Protein AF-A0A2V7WVV4-F1 (afdb_monomer_lite)

Structure (mmCIF, N/CA/C/O backbone):
data_AF-A0A2V7WVV4-F1
#
_entry.id   AF-A0A2V7WVV4-F1
#
loop_
_atom_site.group_PDB
_atom_site.id
_atom_site.type_symbol
_atom_site.label_atom_id
_atom_site.label_alt_id
_atom_site.label_comp_id
_atom_site.label_asym_id
_atom_site.label_entity_id
_atom_site.label_seq_id
_atom_site.pdbx_PDB_ins_code
_atom_site.Cartn_x
_atom_site.Cartn_y
_atom_site.Cartn_z
_atom_site.occupancy
_atom_site.B_iso_or_equiv
_atom_site.auth_seq_id
_atom_site.auth_comp_id
_atom_site.auth_asym_id
_atom_site.auth_atom_id
_atom_site.pdbx_PDB_model_num
ATOM 1 N N . MET A 1 1 ? -16.838 -12.360 -0.095 1.00 50.25 1 MET A N 1
ATOM 2 C CA . MET A 1 1 ? -16.239 -11.015 0.022 1.00 50.25 1 MET A CA 1
ATOM 3 C C . MET A 1 1 ? -17.329 -10.060 0.457 1.00 50.25 1 MET A C 1
ATOM 5 O O . MET A 1 1 ? -18.314 -9.948 -0.262 1.00 50.25 1 MET A O 1
ATOM 9 N N . GLY A 1 2 ? -17.185 -9.406 1.611 1.00 55.44 2 GLY A N 1
ATOM 10 C CA . GLY A 1 2 ? -17.826 -8.097 1.758 1.00 55.44 2 GLY A CA 1
ATOM 11 C C . GLY A 1 2 ? -17.174 -7.142 0.748 1.00 55.44 2 GLY A C 1
ATOM 12 O O . GLY A 1 2 ? -15.996 -7.344 0.430 1.00 55.44 2 GLY A O 1
ATOM 13 N N . PRO A 1 3 ? -17.906 -6.186 0.162 1.00 62.75 3 PRO A N 1
ATOM 14 C CA . PRO A 1 3 ? -17.305 -5.211 -0.742 1.00 62.75 3 PRO A CA 1
ATOM 15 C C . PRO A 1 3 ? -16.175 -4.449 -0.026 1.00 62.75 3 PRO A C 1
ATOM 17 O O . PRO A 1 3 ? -16.211 -4.278 1.189 1.00 62.75 3 PRO A O 1
ATOM 20 N N . MET A 1 4 ? -15.150 -4.006 -0.764 1.00 68.69 4 MET A N 1
ATOM 21 C CA . MET A 1 4 ? -14.277 -2.962 -0.222 1.00 68.69 4 MET A CA 1
ATOM 22 C C . MET A 1 4 ? -15.141 -1.725 0.011 1.00 68.69 4 MET A C 1
ATOM 24 O O . MET A 1 4 ? -15.709 -1.187 -0.938 1.00 68.69 4 MET A O 1
ATOM 28 N N . ASP A 1 5 ? -15.233 -1.282 1.258 1.00 83.75 5 ASP A N 1
ATOM 29 C CA . ASP A 1 5 ? -16.116 -0.179 1.630 1.00 83.75 5 ASP A CA 1
ATOM 30 C C . ASP A 1 5 ? -15.512 1.174 1.242 1.00 83.75 5 ASP A C 1
ATOM 32 O O . ASP A 1 5 ? -16.234 2.150 1.039 1.00 83.75 5 ASP A O 1
ATOM 36 N N . SER A 1 6 ? -14.178 1.268 1.172 1.00 92.56 6 SER A N 1
ATOM 37 C CA . SER A 1 6 ? -13.498 2.521 0.845 1.00 92.56 6 SER A CA 1
ATOM 38 C C . SER A 1 6 ? -12.061 2.317 0.360 1.00 92.56 6 SER A C 1
ATOM 40 O O . SER A 1 6 ? -11.303 1.516 0.912 1.00 92.56 6 SER A O 1
ATOM 42 N N . LEU A 1 7 ? -11.688 3.097 -0.655 1.00 95.56 7 LEU A N 1
ATOM 43 C CA . LEU A 1 7 ? -10.355 3.145 -1.243 1.00 95.56 7 LEU A CA 1
ATOM 44 C C . LEU A 1 7 ? -9.892 4.602 -1.355 1.00 95.56 7 LEU A C 1
ATOM 46 O O . LEU A 1 7 ? -10.579 5.419 -1.968 1.00 95.56 7 LEU A O 1
ATOM 50 N N . LEU A 1 8 ? -8.714 4.908 -0.813 1.00 96.94 8 LEU A N 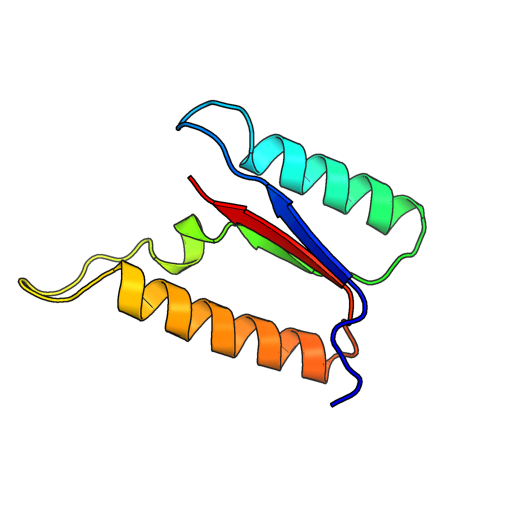1
ATOM 51 C CA . LEU A 1 8 ? -8.019 6.179 -1.014 1.00 96.94 8 LEU A CA 1
ATOM 52 C C . LEU A 1 8 ? -6.752 5.947 -1.841 1.00 96.94 8 LEU A C 1
ATOM 54 O O . LEU A 1 8 ? -5.905 5.141 -1.465 1.00 96.94 8 LEU A O 1
ATOM 58 N N . ILE A 1 9 ? -6.603 6.684 -2.942 1.00 97.31 9 ILE A N 1
ATOM 59 C CA . ILE A 1 9 ? -5.391 6.670 -3.769 1.00 97.31 9 ILE A CA 1
ATOM 60 C C . ILE A 1 9 ? -4.692 8.023 -3.632 1.00 97.31 9 ILE A C 1
ATOM 62 O O . ILE A 1 9 ? -5.252 9.061 -3.977 1.00 97.31 9 ILE A O 1
ATOM 66 N N . ILE A 1 10 ? -3.454 7.992 -3.152 1.00 97.88 10 ILE A N 1
ATOM 67 C CA . ILE A 1 10 ? -2.550 9.128 -3.007 1.00 97.88 10 ILE A CA 1
ATOM 68 C C . ILE A 1 10 ? -1.565 9.077 -4.179 1.00 97.88 10 ILE A C 1
ATOM 70 O O . ILE A 1 10 ? -0.706 8.196 -4.257 1.00 97.88 10 ILE A O 1
ATOM 74 N N . THR A 1 11 ? -1.692 10.019 -5.110 1.00 96.75 11 THR A N 1
ATOM 75 C CA . THR A 1 11 ? -0.837 10.104 -6.300 1.00 96.75 11 THR A CA 1
ATOM 76 C C . THR A 1 11 ? -0.306 11.516 -6.515 1.00 96.75 11 THR A C 1
ATOM 78 O O . THR A 1 11 ? -0.765 12.472 -5.895 1.00 96.75 11 THR A O 1
ATOM 81 N N . GLY A 1 12 ? 0.716 11.638 -7.353 1.00 95.31 12 GLY A N 1
ATOM 82 C CA . GLY A 1 12 ? 1.485 12.855 -7.555 1.00 95.31 12 GLY A CA 1
ATOM 83 C C . GLY A 1 12 ? 2.901 12.532 -8.013 1.00 95.31 12 GLY A C 1
ATOM 84 O O . GLY A 1 12 ? 3.339 11.382 -7.975 1.00 95.31 12 GLY A O 1
ATOM 85 N N . THR A 1 13 ? 3.648 13.555 -8.408 1.00 95.81 13 THR A N 1
ATOM 86 C CA . THR A 1 13 ? 5.017 13.402 -8.911 1.00 95.81 13 THR A CA 1
ATOM 87 C C . THR A 1 13 ? 5.974 12.816 -7.864 1.00 95.81 13 THR A C 1
ATOM 89 O O . THR A 1 13 ? 5.701 12.782 -6.655 1.00 95.81 13 THR A O 1
ATOM 92 N N . MET A 1 14 ? 7.115 12.298 -8.324 1.00 93.81 14 MET A N 1
ATOM 93 C CA . MET A 1 14 ? 8.197 11.849 -7.442 1.00 93.81 14 MET A CA 1
ATOM 94 C C . MET A 1 14 ? 8.616 12.987 -6.497 1.00 93.81 14 MET A C 1
ATOM 96 O O . MET A 1 14 ? 8.742 14.130 -6.925 1.00 93.81 14 MET A O 1
ATOM 100 N N . GLY A 1 15 ? 8.798 12.685 -5.210 1.00 94.94 15 GLY A N 1
ATOM 101 C CA . GLY A 1 15 ? 9.152 13.689 -4.198 1.00 94.94 15 GLY A CA 1
ATOM 102 C C . GLY A 1 15 ? 7.989 14.534 -3.655 1.00 94.94 15 GLY A C 1
ATOM 103 O O . GLY A 1 15 ? 8.198 15.275 -2.704 1.00 94.94 15 GLY A O 1
ATOM 104 N N . ALA A 1 16 ? 6.754 14.384 -4.156 1.00 97.19 16 ALA A N 1
ATOM 105 C CA . ALA A 1 16 ? 5.585 15.139 -3.672 1.00 97.19 16 ALA A CA 1
ATOM 106 C C . ALA A 1 16 ? 5.080 14.744 -2.260 1.00 97.19 16 ALA A C 1
ATOM 108 O O . ALA A 1 16 ? 4.047 15.238 -1.821 1.00 97.19 16 ALA A O 1
ATOM 109 N N . GLY A 1 17 ? 5.764 13.833 -1.557 1.00 97.31 17 GLY A N 1
ATOM 110 C CA . GLY A 1 17 ? 5.412 13.440 -0.184 1.00 97.31 17 GLY A CA 1
ATOM 111 C C . GLY A 1 17 ? 4.332 12.359 -0.045 1.00 97.31 17 GLY A C 1
ATOM 112 O O . GLY A 1 17 ? 3.776 12.204 1.035 1.00 97.31 17 GLY A O 1
ATOM 113 N N . LYS A 1 18 ? 4.030 11.581 -1.096 1.00 97.88 18 LYS A N 1
ATOM 114 C CA . LYS A 1 18 ? 2.965 10.553 -1.075 1.00 97.88 18 LYS A CA 1
ATOM 115 C C . LYS A 1 18 ? 3.151 9.489 0.012 1.00 97.88 18 LYS A C 1
ATOM 117 O O . LYS A 1 18 ? 2.201 9.198 0.726 1.00 97.88 18 LYS A O 1
ATOM 122 N N . THR A 1 19 ? 4.353 8.922 0.142 1.00 96.94 19 THR A N 1
ATOM 123 C CA . THR A 1 19 ? 4.653 7.897 1.158 1.00 96.94 19 THR A CA 1
ATOM 124 C C . THR A 1 19 ? 4.547 8.475 2.570 1.00 96.94 19 THR A C 1
ATOM 126 O O . THR A 1 19 ? 4.010 7.821 3.457 1.00 96.94 19 THR A O 1
ATOM 129 N N . SER A 1 20 ? 4.959 9.734 2.769 1.00 98.00 20 SER A N 1
ATOM 130 C CA . SER A 1 20 ? 4.747 10.445 4.036 1.00 98.00 20 SER A CA 1
ATOM 131 C C . SER A 1 20 ? 3.258 10.642 4.321 1.00 98.00 20 SER A C 1
ATOM 133 O O . SER A 1 20 ? 2.788 10.263 5.384 1.00 98.00 20 SER A O 1
ATOM 135 N N . ALA A 1 21 ? 2.487 11.147 3.354 1.00 98.19 21 ALA A N 1
ATOM 136 C CA . ALA A 1 21 ? 1.043 11.327 3.500 1.00 98.19 21 ALA A CA 1
ATOM 137 C C . ALA A 1 21 ? 0.300 10.001 3.749 1.00 98.19 21 ALA A C 1
ATOM 139 O O . ALA A 1 21 ? -0.667 9.978 4.505 1.00 98.19 21 ALA A O 1
ATOM 140 N N . LEU A 1 22 ? 0.753 8.898 3.142 1.00 98.56 22 LEU A N 1
ATOM 141 C CA . LEU A 1 22 ? 0.234 7.553 3.392 1.00 98.56 22 LEU A CA 1
ATOM 142 C C . LEU A 1 22 ? 0.452 7.127 4.849 1.00 98.56 22 LEU A C 1
ATOM 144 O O . LEU A 1 22 ? -0.491 6.645 5.474 1.00 98.56 22 LEU A O 1
ATOM 148 N N . GLY A 1 23 ? 1.666 7.319 5.376 1.00 98.31 23 GLY A N 1
ATOM 149 C CA . GLY A 1 23 ? 2.000 7.027 6.773 1.00 98.31 23 GLY A CA 1
ATOM 150 C C . GLY A 1 23 ? 1.161 7.852 7.748 1.00 98.31 23 GLY A C 1
ATOM 151 O O . GLY A 1 23 ? 0.473 7.289 8.590 1.00 98.31 23 GLY A O 1
ATOM 152 N N . GLU A 1 24 ? 1.099 9.168 7.550 1.00 98.50 24 GLU A N 1
ATOM 153 C CA . GLU A 1 24 ? 0.300 10.065 8.398 1.00 98.50 24 GLU A CA 1
ATOM 154 C C . GLU A 1 24 ? -1.200 9.720 8.362 1.00 98.50 24 GLU A C 1
ATOM 156 O O . GLU A 1 24 ? -1.878 9.693 9.390 1.00 98.50 24 GLU A O 1
ATOM 161 N N . ALA A 1 25 ? -1.747 9.407 7.182 1.00 98.25 25 ALA A N 1
ATOM 162 C CA . ALA A 1 25 ? -3.138 8.977 7.061 1.00 98.25 25 ALA A CA 1
ATOM 163 C C . ALA A 1 25 ? -3.391 7.641 7.783 1.00 98.25 25 ALA A C 1
ATOM 165 O O . ALA A 1 25 ? -4.430 7.484 8.430 1.00 98.25 25 ALA A O 1
ATOM 166 N N . SER A 1 26 ? -2.442 6.703 7.698 1.00 98.50 26 SER A N 1
ATOM 167 C CA . SER A 1 26 ? -2.468 5.431 8.427 1.00 98.50 26 SER A CA 1
ATOM 168 C C . SER A 1 26 ? -2.479 5.662 9.94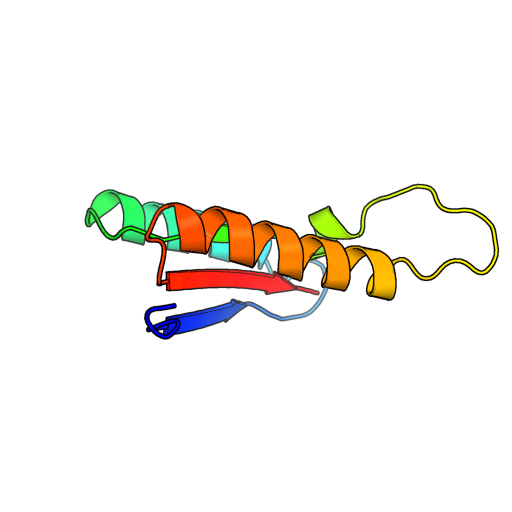1 1.00 98.50 26 SER A C 1
ATOM 170 O O . SER A 1 26 ? -3.336 5.124 10.646 1.00 98.50 26 SER A O 1
ATOM 172 N N . ASP A 1 27 ? -1.598 6.528 10.442 1.00 98.69 27 ASP A N 1
ATOM 173 C CA . ASP A 1 27 ? -1.495 6.857 11.865 1.00 98.69 27 ASP A CA 1
ATOM 174 C C . ASP A 1 27 ? -2.785 7.496 12.395 1.00 98.69 27 ASP A C 1
ATOM 176 O O . ASP A 1 27 ? -3.305 7.087 13.435 1.00 98.69 27 ASP A O 1
ATOM 180 N N . ILE A 1 28 ? -3.384 8.430 11.646 1.00 98.44 28 ILE A N 1
ATOM 181 C CA . ILE A 1 28 ? -4.670 9.050 12.006 1.00 98.44 28 ILE A CA 1
ATOM 182 C C . ILE A 1 28 ? -5.787 8.003 12.127 1.00 98.44 28 ILE A C 1
ATOM 184 O O . ILE A 1 28 ? -6.615 8.081 13.040 1.00 98.44 28 ILE A O 1
ATOM 188 N N . LEU A 1 29 ? -5.852 7.038 11.207 1.00 97.81 29 LEU A N 1
ATOM 189 C CA . LEU A 1 29 ? -6.862 5.979 11.250 1.00 97.81 29 LEU A CA 1
ATOM 190 C C . LEU A 1 29 ? -6.608 4.997 12.399 1.00 97.81 29 LEU A C 1
ATOM 192 O O . LEU A 1 29 ? -7.560 4.602 13.076 1.00 97.81 29 LEU A O 1
ATOM 196 N N . ALA A 1 30 ? -5.345 4.656 12.661 1.00 98.25 30 ALA A N 1
ATOM 197 C CA . ALA A 1 30 ? -4.949 3.797 13.773 1.00 98.25 30 ALA A CA 1
ATOM 198 C C . ALA A 1 30 ? -5.294 4.432 15.130 1.00 98.25 30 ALA A C 1
ATOM 200 O O . ALA A 1 30 ? -5.913 3.777 15.969 1.00 98.25 30 ALA A O 1
ATOM 201 N N . LEU A 1 31 ? -5.008 5.727 15.313 1.00 98.62 31 LEU A N 1
ATOM 202 C CA . LEU A 1 31 ? -5.383 6.496 16.509 1.00 98.62 31 LEU A CA 1
ATOM 203 C C . LEU A 1 31 ? -6.898 6.510 16.762 1.00 98.62 31 LEU A C 1
ATOM 205 O O . LEU A 1 31 ? -7.336 6.630 17.904 1.00 98.62 31 LEU A O 1
ATOM 209 N N . LYS A 1 32 ? -7.707 6.374 15.707 1.00 98.06 32 LYS A N 1
ATOM 210 C CA . LYS A 1 32 ? -9.174 6.300 15.784 1.00 98.06 32 LYS A CA 1
ATOM 211 C C . LYS A 1 32 ? -9.717 4.871 15.882 1.00 98.06 32 LYS A C 1
ATOM 213 O O . LYS A 1 32 ? -10.933 4.697 15.875 1.00 98.06 32 LYS A O 1
ATOM 218 N N . GLY A 1 33 ? -8.854 3.856 15.944 1.00 97.31 33 GLY A N 1
ATOM 219 C CA . GLY A 1 33 ? -9.262 2.450 15.984 1.00 97.31 33 GLY A CA 1
ATOM 220 C C . GLY A 1 33 ? -9.940 1.963 14.699 1.00 97.31 33 GLY A C 1
ATOM 221 O O . GLY A 1 33 ? -10.724 1.019 14.737 1.00 97.31 33 GLY A O 1
ATOM 222 N N . ILE A 1 34 ? -9.680 2.610 13.559 1.00 96.75 34 ILE A N 1
ATOM 223 C CA . ILE A 1 34 ? -10.261 2.223 12.270 1.00 96.75 34 ILE A CA 1
ATOM 224 C C . ILE A 1 34 ? -9.340 1.199 11.613 1.00 96.75 34 ILE A C 1
ATOM 226 O O . ILE A 1 34 ? -8.229 1.533 11.207 1.00 96.75 34 ILE A O 1
ATOM 230 N N . THR A 1 35 ? -9.808 -0.039 11.455 1.00 97.19 35 THR A N 1
ATOM 231 C CA . THR A 1 35 ? -9.083 -1.085 10.721 1.00 97.19 35 THR A CA 1
ATOM 232 C C . THR A 1 35 ? -8.919 -0.702 9.249 1.00 97.19 35 THR A C 1
ATOM 234 O O . THR A 1 35 ? -9.894 -0.390 8.561 1.00 97.19 35 THR A O 1
ATOM 237 N N . HIS A 1 36 ? -7.682 -0.728 8.762 1.00 97.88 36 HIS A N 1
ATOM 238 C CA . HIS A 1 36 ? -7.319 -0.387 7.389 1.00 97.88 36 HIS A CA 1
ATOM 239 C C . HIS A 1 36 ? -5.995 -1.062 7.008 1.00 97.88 36 HIS A C 1
ATOM 241 O O . HIS A 1 36 ? -5.290 -1.582 7.873 1.00 97.88 36 HIS A O 1
ATOM 247 N N . ALA A 1 37 ? -5.643 -1.024 5.724 1.00 98.06 37 ALA A N 1
ATOM 248 C CA . ALA A 1 37 ? -4.288 -1.303 5.264 1.00 98.06 37 ALA A CA 1
ATOM 249 C C . ALA A 1 37 ? -3.752 -0.130 4.440 1.00 98.06 37 ALA A C 1
ATOM 251 O O . ALA A 1 37 ? -4.441 0.392 3.562 1.00 98.06 37 ALA A O 1
ATOM 252 N N . ALA A 1 38 ? -2.517 0.269 4.730 1.00 98.19 38 ALA A N 1
ATOM 253 C CA . ALA A 1 38 ? -1.774 1.279 3.992 1.00 98.19 38 ALA A CA 1
ATOM 254 C C . ALA A 1 38 ? -0.683 0.592 3.159 1.00 98.19 38 ALA A C 1
ATOM 256 O O . ALA A 1 38 ? 0.112 -0.182 3.687 1.00 98.19 38 ALA A O 1
ATOM 257 N N . ILE A 1 39 ? -0.677 0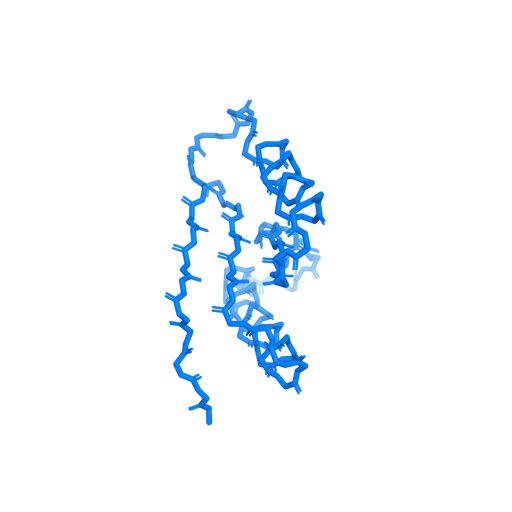.835 1.849 1.00 98.06 39 ILE A N 1
ATOM 258 C CA . ILE A 1 39 ? 0.162 0.123 0.883 1.00 98.06 39 ILE A CA 1
ATOM 259 C C . ILE A 1 39 ? 0.915 1.146 0.026 1.00 98.06 39 ILE A C 1
ATOM 261 O O . ILE A 1 39 ? 0.322 1.893 -0.755 1.00 98.06 39 ILE A O 1
ATOM 265 N N . ASP A 1 40 ? 2.239 1.150 0.139 1.00 96.94 40 ASP A N 1
ATOM 266 C CA . ASP A 1 40 ? 3.113 1.812 -0.828 1.00 96.94 40 ASP A CA 1
ATOM 267 C C . ASP A 1 40 ? 3.239 0.898 -2.058 1.00 96.94 40 ASP A C 1
ATOM 269 O O . ASP A 1 40 ? 3.830 -0.183 -1.999 1.00 96.94 40 ASP A O 1
ATOM 273 N N . LEU A 1 41 ? 2.595 1.282 -3.163 1.00 96.31 41 LEU A N 1
ATOM 274 C CA . LEU A 1 41 ? 2.458 0.413 -4.330 1.00 96.31 41 LEU A CA 1
ATOM 275 C C . LEU A 1 41 ? 3.772 0.271 -5.101 1.00 96.31 41 LEU A C 1
ATOM 277 O O . LEU A 1 41 ? 4.040 -0.796 -5.651 1.00 96.31 41 LEU A O 1
ATOM 281 N N . ASP A 1 42 ? 4.604 1.309 -5.121 1.00 93.75 42 ASP A N 1
ATOM 282 C CA . ASP A 1 42 ? 5.880 1.285 -5.839 1.00 93.75 42 ASP A CA 1
ATOM 283 C C . ASP A 1 42 ? 6.833 0.256 -5.205 1.00 93.75 42 ASP A C 1
ATOM 285 O O . ASP A 1 42 ? 7.536 -0.477 -5.909 1.00 93.75 42 ASP A O 1
ATOM 289 N N . SER A 1 43 ? 6.746 0.089 -3.882 1.00 95.06 43 SER A N 1
ATOM 290 C CA . SER A 1 43 ? 7.468 -0.946 -3.136 1.00 95.06 43 SER A CA 1
ATOM 291 C C . SER A 1 43 ? 7.106 -2.376 -3.569 1.00 95.06 43 SER A C 1
ATOM 293 O O . SER A 1 43 ? 7.954 -3.265 -3.516 1.00 95.06 43 SER A O 1
ATOM 295 N N . LEU A 1 44 ? 5.888 -2.617 -4.076 1.00 96.81 44 LEU A N 1
ATOM 296 C CA . LEU A 1 44 ? 5.472 -3.938 -4.575 1.00 96.81 44 LEU A CA 1
ATOM 297 C C . LEU A 1 44 ? 6.064 -4.289 -5.950 1.00 96.81 44 LEU A C 1
ATOM 299 O O . LEU A 1 44 ? 5.992 -5.447 -6.368 1.00 96.81 44 LEU A O 1
ATOM 303 N N . GLY A 1 45 ? 6.615 -3.306 -6.667 1.00 94.31 45 GLY A N 1
ATOM 304 C CA . GLY A 1 45 ? 7.292 -3.479 -7.955 1.00 94.31 45 GLY A CA 1
ATOM 305 C C . GLY A 1 45 ? 8.817 -3.426 -7.878 1.00 94.31 45 GLY A C 1
ATOM 306 O O . GLY A 1 45 ? 9.478 -3.623 -8.905 1.00 94.31 45 GLY A O 1
ATOM 307 N N . LEU A 1 46 ? 9.372 -3.156 -6.693 1.00 93.81 46 LEU A N 1
ATOM 308 C CA . LEU A 1 46 ? 10.799 -2.951 -6.470 1.00 93.81 46 LEU A CA 1
ATOM 309 C C . LEU A 1 46 ? 11.556 -4.288 -6.494 1.00 93.81 46 LEU A C 1
ATOM 311 O O . LEU A 1 46 ? 11.830 -4.898 -5.463 1.00 93.81 46 LEU A O 1
ATOM 315 N N . ALA A 1 47 ? 11.888 -4.753 -7.696 1.00 93.69 47 ALA A N 1
ATOM 316 C CA . ALA A 1 47 ? 12.590 -6.011 -7.915 1.00 93.69 47 ALA A CA 1
ATOM 317 C C . ALA A 1 47 ? 13.610 -5.905 -9.053 1.00 93.69 47 ALA A C 1
ATOM 319 O O . ALA A 1 47 ? 13.392 -5.209 -10.046 1.00 93.69 47 ALA A O 1
ATOM 320 N N . LEU A 1 48 ? 14.699 -6.668 -8.939 1.00 95.69 48 LEU A N 1
ATOM 321 C CA . LEU A 1 48 ? 15.564 -6.980 -10.072 1.00 95.69 48 LEU A CA 1
ATOM 322 C C . LEU A 1 48 ? 14.893 -8.080 -10.900 1.00 95.69 48 LEU A C 1
ATOM 324 O O . LEU A 1 48 ? 14.699 -9.192 -10.410 1.00 95.69 48 LEU A O 1
ATOM 328 N N . LEU A 1 49 ? 14.535 -7.773 -12.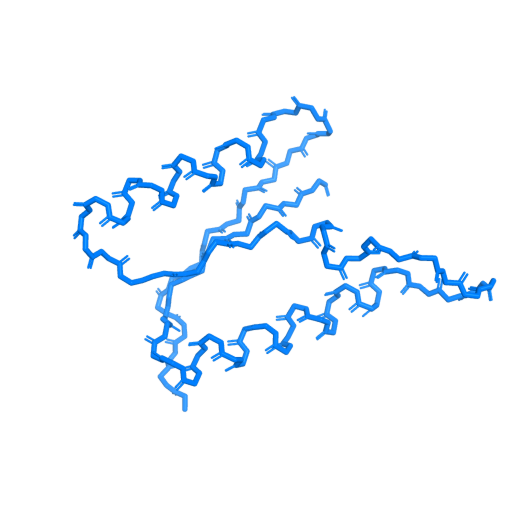146 1.00 94.94 49 LEU A N 1
ATOM 329 C CA . LEU A 1 49 ? 13.841 -8.702 -13.036 1.00 94.94 49 LEU A CA 1
ATOM 330 C C . LEU A 1 49 ? 14.694 -9.046 -14.267 1.00 94.94 49 LEU A C 1
ATOM 332 O O . LEU A 1 49 ? 15.524 -8.234 -14.683 1.00 94.94 49 LEU A O 1
ATOM 336 N N . PRO A 1 50 ? 14.474 -10.220 -14.891 1.00 96.31 50 PRO A N 1
ATOM 337 C CA . PRO A 1 50 ? 15.071 -10.542 -16.183 1.00 96.31 50 PRO A CA 1
ATOM 338 C C . PRO A 1 50 ? 14.724 -9.508 -17.263 1.00 96.31 50 PRO A C 1
ATOM 340 O O . PRO A 1 50 ? 13.672 -8.865 -17.218 1.00 96.31 50 PRO A O 1
ATOM 343 N N . CYS A 1 51 ? 15.581 -9.392 -18.280 1.00 94.44 51 CYS A N 1
ATOM 344 C CA . CYS A 1 51 ? 15.337 -8.506 -19.417 1.00 94.44 51 CYS A CA 1
ATOM 345 C C . CYS A 1 51 ? 13.988 -8.825 -20.092 1.00 94.44 51 CYS A C 1
ATOM 347 O O . CYS A 1 51 ? 13.654 -9.988 -20.315 1.00 94.44 51 CYS A O 1
ATOM 349 N N . GLY A 1 52 ? 13.204 -7.788 -20.397 1.00 91.88 52 GLY A N 1
ATOM 350 C CA . GLY A 1 52 ? 11.877 -7.916 -21.012 1.00 91.88 52 GLY A CA 1
ATOM 351 C C . GLY A 1 52 ? 10.732 -8.222 -20.037 1.00 91.88 52 GLY A C 1
ATOM 352 O O . GLY A 1 52 ? 9.568 -8.165 -20.435 1.00 91.88 52 GLY A O 1
ATOM 353 N N . ALA A 1 53 ? 11.015 -8.498 -18.760 1.00 93.00 53 ALA A N 1
ATOM 354 C CA . ALA A 1 53 ? 9.977 -8.629 -17.745 1.00 93.00 53 ALA A CA 1
ATOM 355 C C . ALA A 1 53 ? 9.414 -7.254 -17.337 1.00 93.00 53 ALA A C 1
ATOM 357 O O . ALA A 1 53 ? 10.126 -6.255 -17.257 1.00 93.00 53 ALA A O 1
ATOM 358 N N . SER A 1 54 ? 8.110 -7.202 -17.052 1.00 92.56 54 SER A N 1
ATOM 359 C CA . SER A 1 54 ? 7.418 -5.966 -16.672 1.00 92.56 54 SER A CA 1
ATOM 360 C C . SER A 1 54 ? 7.279 -5.853 -15.153 1.00 92.56 54 SER A C 1
ATOM 362 O O . SER A 1 54 ? 6.503 -6.596 -14.549 1.00 92.56 54 SER A O 1
ATOM 364 N N . SER A 1 55 ? 7.966 -4.875 -14.553 1.00 91.50 55 SER A N 1
ATOM 365 C CA . SER A 1 55 ? 7.809 -4.540 -13.127 1.00 91.50 55 SER A CA 1
ATOM 366 C C . SER A 1 55 ? 6.366 -4.140 -12.794 1.00 91.50 55 SER A C 1
ATOM 368 O O . SER A 1 55 ? 5.795 -4.671 -11.846 1.00 91.50 55 SER A O 1
ATOM 370 N N . ASN A 1 56 ? 5.704 -3.342 -13.645 1.00 93.50 56 ASN A N 1
ATOM 371 C CA . ASN A 1 56 ? 4.293 -2.976 -13.455 1.00 93.50 56 ASN A CA 1
ATOM 372 C C . ASN A 1 56 ? 3.368 -4.202 -13.386 1.00 93.50 56 ASN A C 1
ATOM 374 O O . ASN A 1 56 ? 2.470 -4.256 -12.550 1.00 93.50 56 ASN A O 1
ATOM 378 N N . ARG A 1 57 ? 3.586 -5.216 -14.238 1.00 94.50 57 ARG A N 1
ATOM 379 C CA . ARG A 1 57 ? 2.785 -6.450 -14.195 1.00 94.50 57 ARG A CA 1
ATOM 380 C C . ARG A 1 57 ? 2.983 -7.205 -12.879 1.00 94.50 57 ARG A C 1
ATOM 382 O O . ARG A 1 57 ? 2.001 -7.690 -12.323 1.00 94.50 57 ARG A O 1
ATOM 389 N N . ALA A 1 58 ? 4.224 -7.322 -12.405 1.00 95.50 58 ALA A N 1
ATOM 390 C CA . ALA A 1 58 ? 4.527 -7.970 -11.130 1.00 95.50 58 ALA A CA 1
ATOM 391 C C . ALA A 1 58 ? 3.900 -7.203 -9.957 1.00 95.50 58 ALA A C 1
ATOM 393 O O . ALA A 1 58 ? 3.183 -7.788 -9.155 1.00 95.50 58 ALA A O 1
ATOM 394 N N . MET A 1 59 ? 4.069 -5.884 -9.934 1.00 97.12 59 MET A N 1
ATOM 395 C CA . MET A 1 59 ? 3.512 -4.977 -8.934 1.00 97.12 59 MET A CA 1
ATOM 396 C C . MET A 1 59 ? 1.987 -5.093 -8.807 1.00 97.12 59 MET A C 1
ATOM 398 O O . MET A 1 59 ? 1.486 -5.244 -7.698 1.00 97.12 59 MET A O 1
ATOM 402 N N . TYR A 1 60 ? 1.230 -5.085 -9.913 1.00 96.19 60 TYR A N 1
ATOM 403 C CA . TYR A 1 60 ? -0.232 -5.228 -9.842 1.00 96.19 60 TYR A CA 1
ATOM 404 C C . TYR A 1 60 ? -0.683 -6.628 -9.409 1.00 96.19 60 TYR A C 1
ATOM 406 O O . TYR A 1 60 ? -1.680 -6.750 -8.701 1.00 96.19 60 TYR A O 1
ATOM 414 N N . ARG A 1 61 ? 0.053 -7.683 -9.784 1.00 97.19 61 ARG A N 1
ATOM 415 C CA . ARG A 1 61 ? -0.207 -9.039 -9.270 1.00 97.19 61 ARG A CA 1
ATOM 416 C C . ARG A 1 61 ? 0.065 -9.133 -7.772 1.00 97.19 61 ARG A C 1
ATOM 418 O O . ARG A 1 61 ? -0.746 -9.690 -7.046 1.00 97.19 61 ARG A O 1
ATOM 425 N N . ASN A 1 62 ? 1.162 -8.539 -7.313 1.00 97.88 62 ASN A N 1
ATOM 426 C CA . ASN A 1 62 ? 1.488 -8.458 -5.894 1.00 97.88 62 ASN A CA 1
ATOM 427 C C . ASN A 1 62 ? 0.417 -7.667 -5.133 1.00 97.88 62 ASN A C 1
ATOM 429 O O . ASN A 1 62 ? -0.026 -8.113 -4.080 1.00 97.88 62 ASN A O 1
ATOM 433 N N . LEU A 1 63 ? -0.056 -6.543 -5.688 1.00 97.31 63 LEU A N 1
ATOM 434 C CA . LEU A 1 63 ? -1.152 -5.765 -5.111 1.00 97.31 63 LEU A CA 1
ATOM 435 C C . LEU A 1 63 ? -2.419 -6.608 -4.960 1.00 97.31 63 LEU A C 1
ATOM 437 O O . LEU A 1 63 ? -3.042 -6.564 -3.905 1.00 97.31 63 LEU A O 1
ATOM 441 N N . GLN A 1 64 ? -2.785 -7.392 -5.978 1.00 96.94 64 GLN A N 1
ATOM 442 C CA . GLN A 1 64 ? -3.936 -8.287 -5.889 1.00 96.94 64 GLN A CA 1
ATOM 443 C C . GLN A 1 64 ? -3.794 -9.263 -4.710 1.00 96.94 64 GLN A C 1
ATOM 445 O O . GLN A 1 64 ? -4.690 -9.320 -3.869 1.00 96.94 64 GLN A O 1
ATOM 450 N N . SER A 1 65 ? -2.659 -9.958 -4.598 1.00 97.88 65 SER A N 1
ATOM 451 C CA . SER A 1 65 ? -2.410 -10.892 -3.492 1.00 97.88 65 SER A CA 1
ATOM 452 C C . SER A 1 65 ? -2.445 -10.203 -2.125 1.00 97.88 65 SER A C 1
ATOM 454 O O . SER A 1 65 ? -3.004 -10.733 -1.169 1.00 97.88 65 SER A O 1
ATOM 456 N N . VAL A 1 66 ? -1.875 -9.001 -2.016 1.00 97.44 66 VAL A N 1
ATOM 457 C CA . VAL A 1 66 ? -1.891 -8.209 -0.777 1.00 97.44 66 VAL A CA 1
ATOM 458 C C . VAL A 1 66 ? -3.321 -7.809 -0.397 1.00 97.44 66 VAL A C 1
ATOM 460 O O . VAL A 1 66 ? -3.707 -7.958 0.763 1.00 97.44 66 VAL A O 1
ATOM 463 N N . CYS A 1 67 ? -4.133 -7.363 -1.359 1.00 95.94 67 CYS A N 1
ATOM 464 C CA . CYS A 1 67 ? -5.547 -7.054 -1.141 1.00 95.94 67 CYS A CA 1
ATOM 465 C C . CYS A 1 67 ? -6.337 -8.283 -0.668 1.00 95.94 67 CYS A C 1
ATOM 467 O O . CYS A 1 67 ? -7.140 -8.169 0.257 1.00 95.94 67 CYS A O 1
ATOM 469 N N . GLU A 1 68 ? -6.105 -9.452 -1.267 1.00 96.00 68 GLU A N 1
ATOM 470 C CA . GLU A 1 68 ? -6.749 -10.712 -0.872 1.00 96.00 68 GLU A CA 1
ATOM 471 C C . GLU A 1 68 ? -6.359 -11.117 0.558 1.00 96.00 68 GLU A C 1
ATOM 473 O O . GLU A 1 68 ? -7.233 -11.431 1.370 1.00 96.00 68 GLU A O 1
ATOM 478 N N . ASN A 1 69 ? -5.074 -11.008 0.907 1.00 97.38 69 ASN A N 1
ATOM 479 C CA . ASN A 1 69 ? -4.582 -11.284 2.257 1.00 97.38 69 ASN A CA 1
ATOM 480 C C . ASN A 1 69 ? -5.247 -10.373 3.296 1.00 97.38 69 ASN A C 1
ATOM 482 O O . ASN A 1 69 ? -5.782 -10.862 4.289 1.00 97.38 69 ASN A O 1
ATOM 486 N N . TYR A 1 70 ? -5.282 -9.058 3.066 1.00 96.62 70 TYR A N 1
ATOM 487 C CA . TYR A 1 70 ? -5.920 -8.127 3.999 1.00 96.62 70 TYR A CA 1
ATOM 488 C C . TYR A 1 70 ? -7.436 -8.323 4.075 1.00 96.62 70 TYR A C 1
ATOM 490 O O . TYR A 1 70 ? -8.005 -8.302 5.167 1.00 96.62 70 TYR A O 1
ATOM 498 N N . SER A 1 71 ? -8.092 -8.594 2.945 1.00 94.44 71 SER A N 1
ATOM 499 C CA . SER A 1 71 ? -9.524 -8.899 2.923 1.00 94.44 71 SER A CA 1
ATOM 500 C C . SER A 1 71 ? -9.854 -10.159 3.733 1.00 94.44 71 SER A C 1
ATOM 502 O O . SER A 1 71 ? -10.844 -10.163 4.465 1.00 94.44 71 SER A O 1
ATOM 504 N N . SER A 1 72 ? -9.003 -11.194 3.693 1.00 95.75 72 SER A N 1
ATOM 505 C CA . SER A 1 72 ? -9.176 -12.399 4.524 1.00 95.75 72 SER A CA 1
ATOM 506 C C . SER A 1 72 ? -9.070 -12.137 6.031 1.00 95.75 72 SER A C 1
ATOM 508 O O . SER A 1 72 ? -9.619 -12.898 6.824 1.00 95.75 72 SER A O 1
ATOM 510 N N . LEU A 1 73 ? -8.428 -11.032 6.422 1.00 95.81 73 LEU A N 1
ATOM 511 C CA . LEU A 1 73 ? -8.321 -10.562 7.804 1.00 95.81 73 LEU A CA 1
ATOM 512 C C . LEU A 1 73 ? -9.425 -9.554 8.177 1.00 95.81 73 LEU A C 1
ATOM 514 O O . LEU A 1 73 ? -9.383 -8.967 9.255 1.00 95.81 73 LEU A O 1
ATOM 518 N N . GLY A 1 74 ? -10.409 -9.337 7.298 1.00 94.56 74 GLY A N 1
ATOM 519 C CA . GLY A 1 74 ? -11.530 -8.426 7.536 1.00 94.56 74 GLY A CA 1
ATOM 520 C C . GLY A 1 74 ? -11.230 -6.953 7.249 1.00 94.56 74 GLY A C 1
ATOM 521 O O . GLY A 1 74 ? -12.026 -6.090 7.612 1.00 94.56 74 GLY A O 1
ATOM 522 N N . VAL A 1 75 ? -10.113 -6.632 6.589 1.00 96.50 75 VAL A N 1
ATOM 523 C CA . VAL A 1 75 ? -9.825 -5.257 6.163 1.00 96.50 75 VAL A CA 1
ATOM 524 C C . VAL A 1 75 ? -10.724 -4.889 4.979 1.00 96.50 75 VAL A C 1
ATOM 526 O O . VAL A 1 75 ? -10.644 -5.505 3.916 1.00 96.50 75 VAL A O 1
ATOM 529 N N . THR A 1 76 ? -11.546 -3.848 5.139 1.00 94.94 76 THR A N 1
ATOM 530 C CA . THR A 1 76 ? -12.417 -3.312 4.071 1.00 94.94 76 THR A CA 1
ATOM 531 C C . THR A 1 76 ? -12.018 -1.910 3.597 1.00 94.94 76 THR A C 1
ATOM 533 O O . THR A 1 76 ? -12.664 -1.346 2.712 1.00 94.94 76 THR A O 1
ATOM 536 N N . ARG A 1 77 ? -10.941 -1.345 4.163 1.00 96.62 77 ARG A N 1
ATOM 537 C CA . ARG A 1 77 ? -10.441 0.011 3.899 1.00 96.62 77 ARG A CA 1
ATOM 538 C C . ARG A 1 77 ? -8.980 -0.020 3.463 1.00 96.62 77 ARG A C 1
ATOM 540 O O . ARG A 1 77 ? -8.135 -0.490 4.224 1.00 96.62 77 ARG A O 1
ATOM 547 N N . LEU A 1 78 ? -8.683 0.508 2.277 1.00 97.56 78 LEU A N 1
ATOM 548 C CA . LEU A 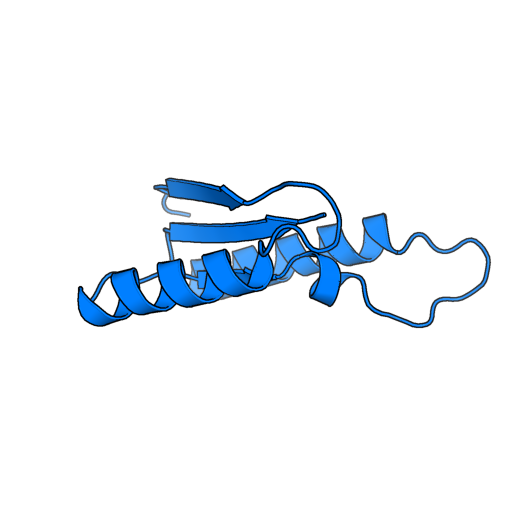1 78 ? -7.323 0.549 1.733 1.00 97.56 78 LEU A CA 1
ATOM 549 C C . LEU A 1 78 ? -6.869 1.980 1.433 1.00 97.56 78 LEU A C 1
ATOM 551 O O . LEU A 1 78 ? -7.629 2.792 0.902 1.00 97.56 78 LEU A O 1
ATOM 555 N N . LEU A 1 79 ? -5.602 2.253 1.724 1.00 98.31 79 LEU A N 1
ATOM 556 C CA . LEU A 1 79 ? -4.886 3.456 1.328 1.00 98.31 79 LEU A CA 1
ATOM 557 C C . LEU A 1 79 ? -3.720 3.028 0.438 1.00 98.31 79 LEU A C 1
ATOM 559 O O . LEU A 1 79 ? -2.949 2.147 0.814 1.00 98.31 79 LEU A O 1
ATOM 563 N N . LEU A 1 80 ? -3.588 3.640 -0.734 1.00 97.81 80 LEU A N 1
ATOM 564 C CA . LEU A 1 80 ? -2.532 3.342 -1.700 1.00 97.81 80 LEU A CA 1
ATOM 565 C C . LEU A 1 80 ? -1.723 4.598 -2.002 1.00 97.81 80 LEU A C 1
ATOM 567 O O . LEU A 1 80 ? -2.313 5.626 -2.324 1.00 97.81 80 LEU A O 1
ATOM 571 N N . ALA A 1 81 ? -0.394 4.505 -1.991 1.00 97.81 81 ALA A N 1
ATOM 572 C CA . ALA A 1 81 ? 0.483 5.529 -2.561 1.00 97.81 81 ALA A CA 1
ATOM 573 C C . ALA A 1 81 ? 1.105 5.042 -3.875 1.00 97.81 81 ALA A C 1
ATOM 575 O O . ALA A 1 81 ? 1.621 3.927 -3.929 1.00 97.81 81 ALA A O 1
ATOM 576 N N . ARG A 1 82 ? 1.061 5.873 -4.927 1.00 93.00 82 ARG A N 1
ATOM 577 C CA . ARG A 1 82 ? 1.664 5.577 -6.241 1.00 93.00 82 ARG A CA 1
ATOM 578 C C . ARG A 1 82 ? 2.201 6.828 -6.937 1.00 93.00 82 ARG A C 1
ATOM 580 O O . ARG A 1 82 ? 1.487 7.833 -7.013 1.00 93.00 82 ARG A O 1
ATOM 587 N N . ALA A 1 83 ? 3.422 6.7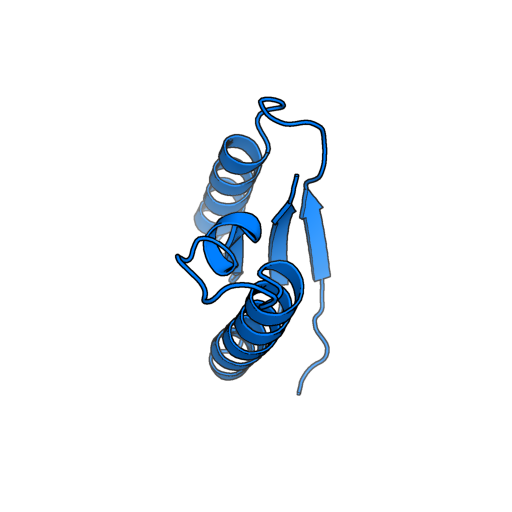53 -7.471 1.00 85.69 83 ALA A N 1
ATOM 588 C CA . ALA A 1 83 ? 4.020 7.789 -8.321 1.00 85.69 83 ALA A CA 1
ATOM 589 C C . ALA A 1 83 ? 3.528 7.786 -9.777 1.00 85.69 83 ALA A C 1
ATOM 591 O O . ALA A 1 83 ? 3.125 6.720 -10.298 1.00 85.69 83 ALA A O 1
#

Radius of gyration: 13.81 Å; chains: 1; bounding box: 33×28×38 Å

Sequence (83 aa):
MGPMDSLLIITGTMGAGKTSALGEASDILALKGITHAAIDLDSLGLALLPCGASSNRAMYRNLQSVCENYSSLGVTRLLLARA

Secondary structure (DSSP, 8-state):
-PPP-EEEEEE-STTSSHHHHHHHHHHHHHHTT---EEEETGGGG-----TT--HHHHHHHHHHHHHHHHHHTT--EEEEEE-

Foldseek 3Di:
DPALPEEAEQEDDPPPCQVVVLVVVVVVCVVVVHAADRDALVVQLPDDDPPPDDSVVSSVVSVVVVVVVSVVVVHSHYYYYDD

pLDDT: mean 94.29, std 8.41, range [50.25, 98.69]